Protein AF-A0A239IMQ9-F1 (afdb_monomer)

Foldseek 3Di:
DLVVLLPDDPVVLCCVLVVLLVVLVVQLVVVVVVCVVPVDFDDDPNHTPSVVSVVVSVVSNVVSVVVSVVSCVSNCVVVVVVDPPDPPPPDD

Structure (mmCIF, N/CA/C/O backbone):
data_AF-A0A239IMQ9-F1
#
_entry.id   AF-A0A239IMQ9-F1
#
loop_
_atom_site.group_PDB
_atom_site.id
_atom_site.type_symbol
_atom_site.label_atom_id
_atom_site.label_alt_id
_atom_site.label_comp_id
_atom_site.label_asym_id
_atom_site.label_entity_id
_atom_site.label_seq_id
_atom_site.pdbx_PDB_ins_code
_atom_site.Cartn_x
_atom_site.Cartn_y
_atom_site.Cartn_z
_atom_site.occupancy
_atom_site.B_iso_or_equiv
_atom_site.auth_seq_id
_atom_site.auth_comp_id
_atom_site.auth_asym_id
_atom_site.auth_atom_id
_atom_site.pdbx_PDB_model_num
ATOM 1 N N . MET A 1 1 ? -8.762 -11.414 19.002 1.00 75.75 1 MET A N 1
ATOM 2 C CA . MET A 1 1 ? -8.252 -10.674 17.818 1.00 75.75 1 MET A CA 1
ATOM 3 C C . MET A 1 1 ? -9.146 -9.503 17.427 1.00 75.75 1 MET A C 1
ATOM 5 O O . MET A 1 1 ? -8.635 -8.397 17.365 1.00 75.75 1 MET A O 1
ATOM 9 N N . LYS A 1 2 ? -10.460 -9.686 17.226 1.00 83.31 2 LYS A N 1
ATOM 10 C CA . LYS A 1 2 ? -11.366 -8.564 16.901 1.00 83.31 2 LYS A CA 1
ATOM 11 C C . LYS A 1 2 ? -11.378 -7.452 17.964 1.00 83.31 2 LYS A C 1
ATOM 13 O O . LYS A 1 2 ? -11.343 -6.285 17.608 1.00 83.31 2 LYS A O 1
ATOM 18 N N . GLU A 1 3 ? -11.338 -7.801 19.251 1.00 84.44 3 GLU A N 1
ATOM 19 C CA . GLU A 1 3 ? -11.255 -6.821 20.353 1.00 84.44 3 GLU A CA 1
ATOM 20 C C . GLU A 1 3 ? -9.977 -5.975 20.318 1.00 84.44 3 GLU A C 1
ATOM 22 O O . GLU A 1 3 ? -10.028 -4.776 20.565 1.00 84.44 3 GLU A O 1
ATOM 27 N N . TYR A 1 4 ? -8.847 -6.576 19.932 1.00 87.75 4 TYR A N 1
ATOM 28 C CA . TYR A 1 4 ? -7.596 -5.845 19.736 1.00 87.75 4 TYR A CA 1
ATOM 29 C C . TYR A 1 4 ? -7.733 -4.812 18.611 1.00 87.75 4 TYR A C 1
ATOM 31 O O . TYR A 1 4 ? -7.381 -3.656 18.802 1.00 87.75 4 TYR A O 1
ATOM 39 N N . ILE A 1 5 ? -8.313 -5.209 17.472 1.00 86.31 5 ILE A N 1
ATOM 40 C CA . ILE A 1 5 ? -8.547 -4.315 16.325 1.00 86.31 5 ILE A CA 1
ATOM 41 C C . ILE A 1 5 ? -9.502 -3.173 16.702 1.00 86.31 5 ILE A C 1
ATOM 43 O O . ILE A 1 5 ? -9.272 -2.029 16.324 1.00 86.31 5 ILE A O 1
ATOM 47 N N . ARG A 1 6 ? -10.545 -3.461 17.491 1.00 88.56 6 ARG A N 1
ATOM 48 C CA . ARG A 1 6 ? -11.478 -2.443 17.998 1.00 88.56 6 ARG A CA 1
ATOM 49 C C . ARG A 1 6 ? -10.813 -1.431 18.926 1.00 88.56 6 ARG A C 1
ATOM 51 O O . ARG A 1 6 ? -11.180 -0.263 18.886 1.00 88.56 6 ARG A O 1
ATOM 58 N N . GLY A 1 7 ? -9.837 -1.870 19.719 1.00 88.81 7 GLY A N 1
ATOM 59 C CA . GLY A 1 7 ? -9.073 -1.012 20.624 1.00 88.81 7 GLY A CA 1
ATOM 60 C C . GLY A 1 7 ? -7.982 -0.170 19.954 1.00 88.81 7 GLY A C 1
ATOM 61 O O . GLY A 1 7 ? -7.360 0.643 20.636 1.00 88.81 7 GLY A O 1
ATOM 62 N N . LEU A 1 8 ? -7.718 -0.347 18.653 1.00 90.19 8 LEU A N 1
ATOM 63 C CA . LEU A 1 8 ? -6.730 0.462 17.939 1.00 90.19 8 LEU A CA 1
ATOM 64 C C . LEU A 1 8 ? -7.247 1.879 17.679 1.00 90.19 8 LEU A C 1
ATOM 66 O O . LEU A 1 8 ? -8.396 2.092 17.287 1.00 90.19 8 LEU A O 1
ATOM 70 N N . GLU A 1 9 ? -6.352 2.853 17.834 1.00 92.25 9 GLU A N 1
ATOM 71 C CA . GLU A 1 9 ? -6.627 4.237 17.469 1.00 92.25 9 GLU A CA 1
ATOM 72 C C . GLU A 1 9 ? -6.820 4.359 15.949 1.00 92.25 9 GLU A C 1
ATOM 74 O O . GLU A 1 9 ? -6.016 3.845 15.163 1.00 92.25 9 GLU A O 1
ATOM 79 N N . ARG A 1 10 ? -7.850 5.106 15.527 1.00 89.75 10 ARG A N 1
ATOM 80 C CA . ARG A 1 10 ? -8.138 5.359 14.106 1.00 89.75 10 ARG A CA 1
ATOM 81 C C . ARG A 1 10 ? -6.923 5.940 13.379 1.00 89.75 10 ARG A C 1
ATOM 83 O O 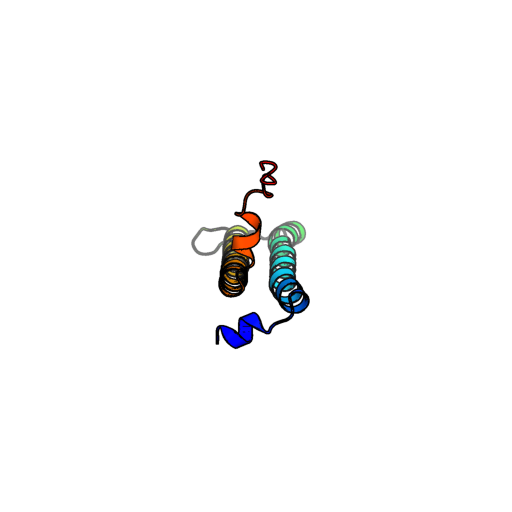. ARG A 1 10 ? -6.593 5.492 12.287 1.00 89.75 10 ARG A O 1
ATOM 90 N N . ARG A 1 11 ? -6.190 6.860 14.019 1.00 92.94 11 ARG A N 1
ATOM 91 C CA . ARG A 1 11 ? -4.967 7.458 13.462 1.00 92.94 11 ARG A CA 1
ATOM 92 C C . ARG A 1 11 ? -3.909 6.414 13.113 1.00 92.94 11 ARG A C 1
ATOM 94 O O . ARG A 1 11 ? -3.264 6.541 12.073 1.00 92.94 11 ARG A O 1
ATOM 101 N N . THR A 1 12 ? -3.736 5.389 13.944 1.00 94.44 12 THR A N 1
ATOM 102 C CA . THR A 1 12 ? -2.778 4.305 13.692 1.00 94.44 12 THR A CA 1
ATOM 103 C C . THR A 1 12 ? -3.187 3.499 12.465 1.00 94.44 12 THR A C 1
ATOM 105 O O . THR A 1 12 ? -2.350 3.254 11.600 1.00 94.44 12 THR A O 1
ATOM 108 N N . ILE A 1 13 ? -4.473 3.156 12.342 1.00 94.06 13 ILE A N 1
ATOM 109 C CA . ILE A 1 13 ? -5.015 2.422 11.187 1.00 94.06 13 ILE A CA 1
ATOM 110 C C . ILE A 1 13 ? -4.823 3.246 9.909 1.00 94.06 13 ILE A C 1
ATOM 112 O O . ILE A 1 13 ? -4.210 2.769 8.954 1.00 94.06 13 ILE A O 1
ATOM 116 N N . THR A 1 14 ? -5.251 4.511 9.913 1.00 94.31 14 THR A N 1
ATOM 117 C CA . THR A 1 14 ? -5.111 5.408 8.759 1.00 94.31 14 THR A CA 1
ATOM 118 C C . THR A 1 14 ? -3.648 5.608 8.368 1.00 94.31 14 THR A C 1
ATOM 120 O O . THR A 1 14 ? -3.320 5.577 7.186 1.00 94.31 14 THR A O 1
ATOM 123 N N . THR A 1 15 ? -2.747 5.772 9.340 1.00 96.88 15 THR A N 1
ATOM 124 C CA . THR A 1 15 ? -1.312 5.947 9.065 1.00 96.88 15 THR A CA 1
ATOM 125 C C . THR A 1 15 ? -0.697 4.673 8.492 1.00 96.88 15 THR A C 1
ATOM 127 O O . THR A 1 15 ? 0.098 4.746 7.561 1.00 96.88 15 THR A O 1
ATOM 130 N N . PHE A 1 16 ? -1.073 3.505 9.012 1.00 96.75 16 PHE A N 1
ATOM 131 C CA . PHE A 1 16 ? -0.555 2.225 8.544 1.00 96.75 16 PHE A CA 1
ATOM 132 C C . PHE A 1 16 ? -1.016 1.911 7.115 1.00 96.75 16 PHE A C 1
ATOM 134 O O . PHE A 1 16 ? -0.185 1.770 6.218 1.00 96.75 16 PHE A O 1
ATOM 141 N N . PHE A 1 17 ? -2.330 1.863 6.877 1.00 97.38 17 PHE A N 1
ATOM 142 C CA . PHE A 1 17 ? -2.877 1.553 5.552 1.00 97.38 17 PHE A CA 1
ATOM 143 C C . PHE A 1 17 ? -2.590 2.667 4.542 1.00 97.38 17 PHE A C 1
ATOM 145 O O . PHE A 1 17 ? -2.183 2.385 3.415 1.00 97.38 17 PHE A O 1
ATOM 152 N N . GLY A 1 18 ? -2.712 3.931 4.954 1.00 96.81 18 GLY A N 1
ATOM 153 C CA . GLY A 1 18 ? -2.354 5.081 4.124 1.00 96.81 18 GLY A CA 1
ATOM 154 C C . GLY A 1 18 ? -0.863 5.122 3.785 1.00 96.81 18 GLY A C 1
ATOM 155 O O . GLY A 1 18 ? -0.500 5.466 2.663 1.00 96.81 18 GLY A O 1
ATOM 156 N N . GLY A 1 19 ? 0.007 4.708 4.709 1.00 97.94 19 GLY A N 1
ATOM 157 C CA . GLY A 1 19 ? 1.445 4.592 4.474 1.00 97.94 19 GLY A CA 1
ATOM 158 C C . GLY A 1 19 ? 1.782 3.529 3.430 1.00 97.94 19 GLY A C 1
ATOM 159 O O . GLY A 1 19 ? 2.539 3.807 2.501 1.00 97.94 19 GLY A O 1
ATOM 160 N N . ILE A 1 20 ? 1.180 2.339 3.530 1.00 97.56 20 ILE A N 1
ATOM 161 C CA . ILE A 1 20 ? 1.350 1.276 2.525 1.00 97.56 20 ILE A CA 1
ATOM 162 C C . ILE A 1 20 ? 0.827 1.741 1.162 1.00 97.56 20 ILE A C 1
ATOM 164 O O . ILE A 1 20 ? 1.504 1.560 0.151 1.00 97.56 20 ILE A O 1
ATOM 168 N N . TYR A 1 21 ? -0.338 2.392 1.138 1.00 96.38 21 TYR A N 1
ATOM 169 C CA . TYR A 1 21 ? -0.929 2.949 -0.076 1.00 96.38 21 TYR A CA 1
ATOM 170 C C . TYR A 1 21 ? 0.003 3.969 -0.747 1.00 96.38 21 TYR A C 1
ATOM 172 O O . TYR A 1 21 ? 0.323 3.845 -1.930 1.00 96.38 21 TYR A O 1
ATOM 180 N N . ALA A 1 22 ? 0.498 4.949 0.013 1.00 97.25 22 ALA A N 1
ATOM 181 C CA . ALA A 1 22 ? 1.414 5.968 -0.490 1.00 97.25 22 ALA A CA 1
ATOM 182 C C . ALA A 1 22 ? 2.730 5.360 -0.997 1.00 97.25 22 ALA A C 1
ATOM 184 O O . ALA A 1 22 ? 3.240 5.771 -2.040 1.00 97.25 22 ALA A O 1
ATOM 185 N N . LEU A 1 23 ? 3.261 4.355 -0.295 1.00 97.06 23 LEU A N 1
ATOM 186 C CA . LEU A 1 23 ? 4.484 3.669 -0.699 1.00 97.06 23 LEU A CA 1
ATOM 187 C C . LEU A 1 23 ? 4.293 2.872 -1.997 1.00 97.06 23 LEU A C 1
ATOM 189 O O . LEU A 1 23 ? 5.149 2.938 -2.876 1.00 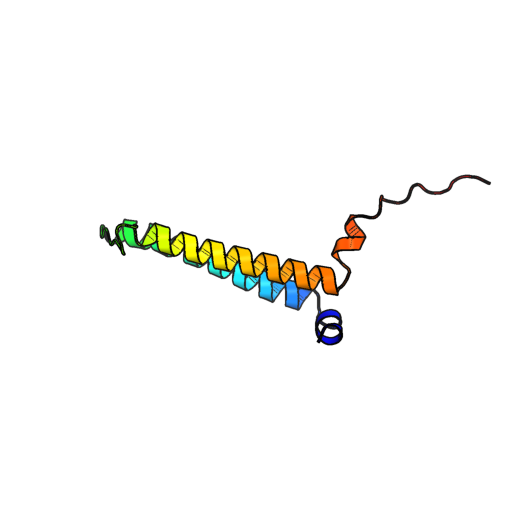97.06 23 LEU A O 1
ATOM 193 N N . ALA A 1 24 ? 3.167 2.172 -2.152 1.00 95.25 24 ALA A N 1
ATOM 194 C CA . ALA A 1 24 ? 2.837 1.459 -3.385 1.00 95.25 24 ALA A CA 1
ATOM 195 C C . ALA A 1 24 ? 2.695 2.426 -4.575 1.00 95.25 24 ALA A C 1
ATOM 197 O O . ALA A 1 24 ? 3.221 2.173 -5.658 1.00 95.25 24 ALA A O 1
ATOM 198 N N . LEU A 1 25 ? 2.064 3.588 -4.373 1.00 93.81 25 LEU A N 1
ATOM 199 C CA . LEU A 1 25 ? 2.004 4.625 -5.407 1.00 93.81 25 LEU A CA 1
ATOM 200 C C . LEU A 1 25 ? 3.384 5.185 -5.760 1.00 93.81 25 LEU A C 1
ATOM 202 O O . LEU A 1 25 ? 3.682 5.368 -6.939 1.00 93.81 25 LEU A O 1
ATOM 206 N N . LEU A 1 26 ? 4.240 5.427 -4.764 1.00 95.62 26 LEU A N 1
ATOM 207 C CA . LEU A 1 26 ? 5.610 5.878 -4.998 1.00 95.62 26 LEU A CA 1
ATOM 208 C C . LEU A 1 26 ? 6.385 4.851 -5.833 1.00 95.62 26 LEU A C 1
ATOM 210 O O . LEU A 1 26 ? 7.061 5.209 -6.796 1.00 95.62 26 LEU A O 1
ATOM 214 N N . PHE A 1 27 ? 6.251 3.570 -5.498 1.00 93.81 27 PHE A N 1
ATOM 215 C CA . PHE A 1 27 ? 6.901 2.482 -6.219 1.00 93.81 27 PHE A CA 1
ATOM 216 C C . PHE A 1 27 ? 6.374 2.350 -7.644 1.00 93.81 27 PHE A C 1
ATOM 218 O O . PHE A 1 27 ? 7.162 2.127 -8.562 1.00 93.81 27 PHE A O 1
ATOM 225 N N . ALA A 1 28 ? 5.082 2.583 -7.875 1.00 91.81 28 ALA A N 1
ATOM 226 C CA . ALA A 1 28 ? 4.499 2.574 -9.213 1.00 91.81 28 ALA A CA 1
ATOM 227 C C . ALA A 1 28 ? 5.134 3.601 -10.179 1.00 91.81 28 ALA A C 1
ATOM 229 O O . ALA A 1 28 ? 5.013 3.434 -11.396 1.00 91.81 28 ALA A O 1
ATOM 230 N N . LEU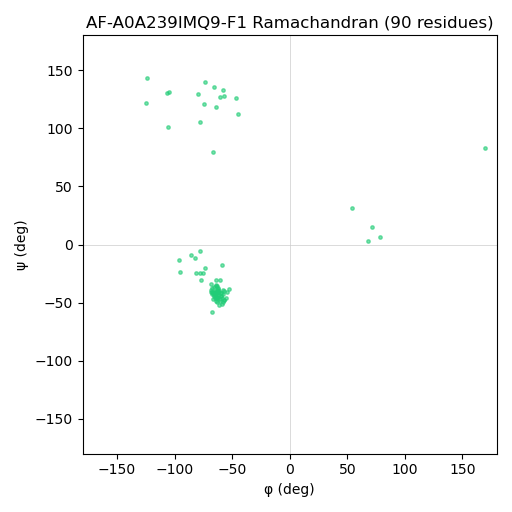 A 1 29 ? 5.848 4.617 -9.676 1.00 91.12 29 LEU A N 1
ATOM 231 C CA . LEU A 1 29 ? 6.600 5.575 -10.498 1.00 91.12 29 LEU A CA 1
ATOM 232 C C . LEU A 1 29 ? 7.936 5.019 -11.008 1.00 91.12 29 LEU A C 1
ATOM 234 O O . LEU A 1 29 ? 8.439 5.479 -12.034 1.00 91.12 29 LEU A O 1
ATOM 238 N N . PHE A 1 30 ? 8.526 4.036 -10.327 1.00 89.75 30 PHE A N 1
ATOM 239 C CA . PHE A 1 30 ? 9.867 3.556 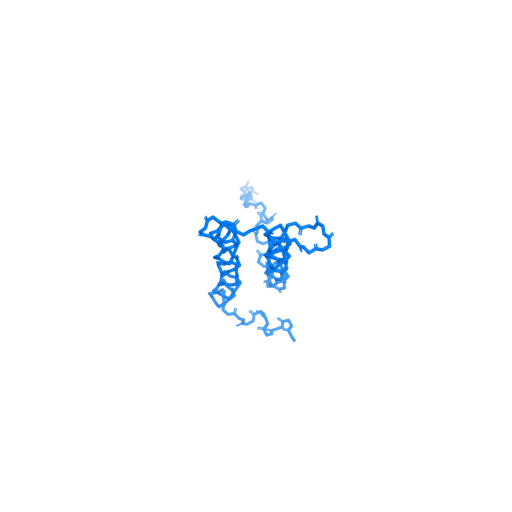-10.659 1.00 89.75 30 PHE A CA 1
ATOM 240 C C . PHE A 1 30 ? 9.974 2.883 -12.026 1.00 89.75 30 PHE A C 1
ATOM 242 O O . PHE A 1 30 ? 10.925 3.210 -12.730 1.00 89.75 30 PHE A O 1
ATOM 249 N N . PRO A 1 31 ? 9.056 2.008 -12.478 1.00 85.00 31 PRO A N 1
ATOM 250 C CA . PRO A 1 31 ? 9.208 1.385 -13.791 1.00 85.00 31 PRO A CA 1
ATOM 251 C C . PRO A 1 31 ? 9.160 2.385 -14.954 1.00 85.00 31 PRO A C 1
ATOM 253 O O . PRO A 1 31 ? 10.049 2.314 -15.805 1.00 85.00 31 PRO A O 1
ATOM 256 N N . PRO A 1 32 ? 8.210 3.345 -15.004 1.00 79.62 32 PRO A N 1
ATOM 257 C CA . PRO A 1 32 ? 8.237 4.408 -16.008 1.00 79.62 32 PRO A CA 1
ATOM 258 C C . PRO A 1 32 ? 9.531 5.223 -15.979 1.00 79.62 32 PRO A C 1
ATOM 260 O O . PRO A 1 32 ? 10.148 5.418 -17.024 1.00 79.62 32 PRO A O 1
ATOM 263 N N . LEU A 1 33 ? 9.972 5.654 -14.792 1.00 82.81 33 LEU A N 1
ATOM 264 C CA . LEU A 1 33 ? 11.180 6.470 -14.640 1.00 82.81 33 LEU A CA 1
ATOM 265 C C . LEU A 1 33 ? 12.450 5.698 -15.022 1.00 82.81 33 LEU A C 1
ATOM 267 O O . LEU A 1 33 ? 13.322 6.236 -15.703 1.00 82.81 33 LEU A O 1
ATOM 271 N N . TYR A 1 34 ? 12.536 4.425 -14.638 1.00 76.06 34 TYR A N 1
ATOM 272 C CA . TYR A 1 34 ? 13.652 3.545 -14.966 1.00 76.06 34 TYR A CA 1
ATOM 273 C C . TYR A 1 34 ? 13.753 3.303 -16.473 1.00 76.06 34 TYR A C 1
ATOM 275 O O . TYR A 1 34 ? 14.830 3.453 -17.049 1.00 76.06 34 TYR A O 1
ATOM 283 N N . MET A 1 35 ? 12.645 2.961 -17.136 1.00 76.06 35 MET A N 1
ATOM 284 C CA . MET A 1 35 ? 12.650 2.729 -18.585 1.00 76.06 35 MET A CA 1
ATOM 285 C C . MET A 1 35 ? 12.918 4.016 -19.367 1.00 76.06 35 MET A C 1
ATOM 287 O O . MET A 1 35 ? 13.637 3.982 -20.364 1.00 76.06 35 MET A O 1
ATOM 291 N N . TRP A 1 36 ? 12.387 5.152 -18.904 1.00 75.69 36 TRP A N 1
ATOM 292 C CA . TRP A 1 36 ? 12.621 6.449 -19.534 1.00 75.69 36 TRP A CA 1
ATOM 293 C C . TRP A 1 36 ? 14.092 6.874 -19.462 1.00 75.69 36 TRP A C 1
ATOM 295 O O . TRP A 1 36 ? 14.647 7.303 -20.471 1.00 75.69 36 TRP A O 1
ATOM 305 N N . GLY A 1 37 ? 14.740 6.713 -18.304 1.00 76.81 37 GLY A N 1
ATOM 306 C CA . GLY A 1 37 ? 16.141 7.102 -18.119 1.00 76.81 37 GLY A CA 1
ATOM 307 C C . GLY A 1 37 ? 17.159 6.127 -18.719 1.00 76.81 37 GLY A C 1
ATOM 308 O O . GLY A 1 37 ? 18.237 6.550 -19.127 1.00 76.81 37 GLY A O 1
ATOM 309 N N . SER A 1 38 ? 16.843 4.829 -18.774 1.00 77.50 38 SER A N 1
ATOM 310 C CA . SER A 1 38 ? 17.793 3.793 -19.213 1.00 77.50 38 SER A CA 1
ATOM 311 C C . SER A 1 38 ? 17.683 3.409 -20.691 1.00 77.50 38 SER A C 1
ATOM 313 O O . SER A 1 38 ? 18.641 2.879 -21.247 1.00 77.50 38 SER A O 1
ATOM 315 N N . GLY A 1 39 ? 16.524 3.613 -21.330 1.00 73.31 39 GLY A N 1
ATOM 316 C CA . GLY A 1 39 ? 16.251 3.119 -22.687 1.00 73.31 39 GLY A CA 1
ATOM 317 C C . GLY A 1 39 ? 16.141 1.588 -22.799 1.00 73.31 39 GLY A C 1
ATOM 318 O O . GLY A 1 39 ? 15.957 1.066 -23.900 1.00 73.31 39 GLY A O 1
ATOM 319 N N . ILE A 1 40 ? 16.233 0.858 -21.682 1.00 75.88 40 ILE A N 1
ATOM 320 C CA . ILE A 1 40 ? 16.204 -0.606 -21.645 1.00 75.88 40 ILE A CA 1
ATOM 321 C C . ILE A 1 40 ? 14.759 -1.098 -21.756 1.00 75.88 40 ILE A C 1
ATOM 323 O O . ILE A 1 40 ? 13.881 -0.688 -20.997 1.00 75.88 40 ILE A O 1
ATOM 327 N N . ARG A 1 41 ? 14.524 -2.037 -22.679 1.00 74.50 41 ARG A N 1
ATOM 328 C CA . ARG A 1 41 ? 13.268 -2.787 -22.795 1.00 74.50 41 ARG A CA 1
ATOM 329 C C . ARG A 1 41 ? 13.504 -4.201 -22.281 1.00 74.50 41 ARG A C 1
ATOM 331 O O . ARG A 1 41 ? 14.120 -5.012 -22.965 1.00 74.50 41 ARG A O 1
ATOM 338 N N . PHE A 1 42 ? 13.074 -4.455 -21.049 1.00 82.25 42 PHE A N 1
ATOM 339 C CA . PHE A 1 42 ? 13.192 -5.757 -20.396 1.00 82.25 42 PHE A CA 1
ATOM 340 C C . PHE A 1 42 ? 11.821 -6.434 -20.330 1.00 82.25 42 PHE A C 1
ATOM 342 O O . PHE A 1 42 ? 10.838 -5.822 -19.899 1.00 82.25 42 PHE A O 1
ATOM 349 N N . GLU A 1 43 ? 11.761 -7.693 -20.751 1.00 88.75 43 GLU A N 1
ATOM 350 C CA . GLU A 1 43 ? 10.543 -8.499 -20.797 1.00 88.75 43 GLU A CA 1
ATOM 351 C C . GLU A 1 43 ? 10.737 -9.790 -20.000 1.00 88.75 43 GLU A C 1
ATOM 353 O O . GLU A 1 43 ? 11.811 -10.392 -20.011 1.00 88.75 43 GLU A O 1
ATOM 358 N N . ILE A 1 44 ? 9.680 -10.228 -19.321 1.00 84.50 44 ILE A N 1
ATOM 359 C CA . ILE A 1 44 ? 9.626 -11.496 -18.593 1.00 84.50 44 ILE A CA 1
ATOM 360 C C . ILE A 1 44 ? 8.424 -12.263 -19.135 1.00 84.50 44 ILE A C 1
ATOM 362 O O . ILE A 1 44 ? 7.303 -11.761 -19.100 1.00 84.50 44 ILE A O 1
ATOM 366 N N . LEU A 1 45 ? 8.651 -13.474 -19.657 1.00 90.06 45 LEU A N 1
ATOM 367 C CA . LEU A 1 45 ? 7.599 -14.310 -20.263 1.00 90.06 45 LEU A CA 1
ATOM 368 C C . LEU A 1 45 ? 6.797 -13.585 -21.372 1.00 90.06 45 LEU A C 1
ATOM 370 O O . LEU A 1 45 ? 5.612 -13.846 -21.555 1.00 90.06 45 LEU A O 1
ATOM 374 N N . GLY A 1 46 ? 7.434 -12.658 -22.098 1.00 89.19 46 GLY A N 1
ATOM 375 C CA . GLY A 1 46 ? 6.792 -11.849 -23.145 1.00 89.19 46 GLY A CA 1
ATOM 376 C C . GLY A 1 46 ? 5.950 -10.675 -22.631 1.00 89.19 46 GLY A C 1
ATOM 377 O O . GLY A 1 46 ? 5.280 -10.013 -23.419 1.00 89.19 46 GLY A O 1
ATOM 378 N N . ILE A 1 47 ? 5.969 -10.398 -21.323 1.00 88.19 47 ILE A N 1
ATOM 379 C CA . ILE A 1 47 ? 5.303 -9.240 -20.723 1.00 88.19 47 ILE A CA 1
ATOM 380 C C . ILE A 1 47 ? 6.366 -8.190 -20.371 1.00 88.19 47 ILE A C 1
ATOM 382 O O . ILE A 1 47 ? 7.356 -8.528 -19.711 1.00 88.19 47 ILE A O 1
ATOM 386 N N . PRO A 1 48 ? 6.182 -6.909 -20.744 1.00 88.88 48 PRO A N 1
ATOM 387 C CA . PRO A 1 48 ? 7.097 -5.853 -20.335 1.00 88.88 48 PRO A CA 1
ATOM 388 C C . PRO A 1 48 ? 7.184 -5.772 -18.813 1.00 88.88 48 PRO A C 1
ATOM 390 O O . PRO A 1 48 ? 6.164 -5.725 -18.119 1.00 88.88 48 PRO A O 1
ATOM 393 N N . PHE A 1 49 ? 8.405 -5.698 -18.290 1.00 86.31 49 PHE A N 1
ATOM 394 C CA . PHE A 1 49 ? 8.661 -5.687 -16.851 1.00 86.31 49 PHE A CA 1
ATOM 395 C C . PHE A 1 49 ? 7.858 -4.614 -16.105 1.00 86.31 49 PHE A C 1
ATOM 397 O O . PHE A 1 49 ? 7.323 -4.870 -15.029 1.00 86.31 49 PHE A O 1
ATOM 404 N N . ALA A 1 50 ? 7.701 -3.431 -16.701 1.00 88.19 50 ALA A N 1
ATOM 405 C CA . ALA A 1 50 ? 6.912 -2.358 -16.108 1.00 88.19 50 ALA A CA 1
ATOM 406 C C . ALA A 1 50 ? 5.429 -2.703 -15.935 1.00 88.19 50 ALA A C 1
ATOM 408 O O . ALA A 1 50 ? 4.838 -2.328 -14.926 1.00 88.19 50 ALA A O 1
ATOM 409 N N . ILE A 1 51 ? 4.845 -3.454 -16.872 1.00 90.06 51 ILE A N 1
ATOM 410 C CA . ILE A 1 51 ? 3.458 -3.911 -16.759 1.00 90.06 51 ILE A CA 1
ATOM 411 C C . ILE A 1 51 ? 3.336 -4.901 -15.604 1.00 90.06 51 ILE A C 1
ATOM 413 O O . ILE A 1 51 ? 2.464 -4.736 -14.756 1.00 90.06 51 ILE A O 1
ATOM 417 N N . MET A 1 52 ? 4.242 -5.879 -15.508 1.00 90.50 52 MET A N 1
ATOM 418 C CA . MET A 1 52 ? 4.258 -6.805 -14.369 1.00 90.50 52 MET A CA 1
ATOM 419 C C . MET A 1 52 ? 4.402 -6.072 -13.035 1.00 90.50 52 MET A C 1
ATOM 421 O O . MET A 1 52 ? 3.696 -6.376 -12.076 1.00 90.50 52 MET A O 1
ATOM 425 N N . TYR A 1 53 ? 5.285 -5.078 -12.979 1.00 90.19 53 TYR A N 1
ATOM 426 C CA . TYR A 1 53 ? 5.500 -4.285 -11.778 1.00 90.19 53 TYR A CA 1
ATOM 427 C C . TYR A 1 53 ? 4.245 -3.496 -11.374 1.00 90.19 53 TYR A C 1
ATOM 429 O O . TYR A 1 53 ? 3.895 -3.446 -10.192 1.00 90.19 53 TYR A O 1
ATOM 437 N N . TRP A 1 54 ? 3.532 -2.906 -12.336 1.00 92.88 54 TRP A N 1
ATOM 438 C CA . TRP A 1 54 ? 2.253 -2.247 -12.073 1.00 92.88 54 TRP A CA 1
ATOM 439 C C . TRP A 1 54 ? 1.171 -3.215 -11.617 1.00 92.88 54 TRP A C 1
ATOM 441 O O . TRP A 1 54 ? 0.442 -2.882 -10.688 1.00 92.88 54 TRP A O 1
ATOM 451 N N . LEU A 1 55 ? 1.092 -4.414 -12.196 1.00 93.88 55 LEU A N 1
ATOM 452 C CA . LEU A 1 55 ? 0.153 -5.438 -11.735 1.00 93.88 55 LEU A CA 1
ATOM 453 C C . LEU A 1 55 ? 0.419 -5.812 -10.273 1.00 93.88 55 LEU A C 1
ATOM 455 O O . LEU A 1 55 ? -0.513 -5.860 -9.477 1.00 93.88 55 LEU A O 1
ATOM 459 N N . ILE A 1 56 ? 1.686 -5.993 -9.892 1.00 93.75 56 ILE A N 1
ATOM 460 C CA . ILE A 1 56 ? 2.064 -6.274 -8.501 1.00 93.75 56 ILE A CA 1
ATOM 461 C C . ILE A 1 56 ? 1.670 -5.110 -7.581 1.00 93.75 56 ILE A C 1
ATOM 463 O O . ILE A 1 56 ? 1.075 -5.348 -6.533 1.00 93.75 56 ILE A O 1
ATOM 467 N N . ASN A 1 57 ? 1.932 -3.857 -7.967 1.00 95.31 57 ASN A N 1
ATOM 468 C CA . ASN A 1 57 ? 1.505 -2.701 -7.166 1.00 95.31 57 ASN A CA 1
ATOM 469 C C . ASN A 1 57 ? -0.018 -2.600 -7.060 1.00 95.31 57 ASN A C 1
ATOM 471 O O . ASN A 1 57 ? -0.531 -2.312 -5.983 1.00 95.31 57 ASN A O 1
ATOM 475 N N . GLY A 1 58 ? -0.741 -2.887 -8.142 1.00 96.06 58 GLY A N 1
ATOM 476 C CA . GLY A 1 58 ? -2.199 -2.957 -8.140 1.00 96.06 58 GLY A CA 1
ATOM 477 C C . GLY A 1 58 ? -2.722 -4.008 -7.161 1.00 96.06 58 GLY A C 1
ATOM 478 O O . GLY A 1 58 ? -3.654 -3.726 -6.414 1.00 96.06 58 GLY A O 1
ATOM 479 N N . LEU A 1 59 ? -2.085 -5.181 -7.093 1.00 97.88 59 LEU A N 1
ATOM 480 C CA . LEU A 1 59 ? -2.415 -6.206 -6.099 1.00 97.88 59 LEU A CA 1
ATOM 481 C C . LEU A 1 59 ? -2.127 -5.731 -4.672 1.00 97.88 59 LEU A C 1
ATOM 483 O O . LEU A 1 59 ? -2.973 -5.902 -3.800 1.00 97.88 59 LEU A O 1
ATOM 487 N N . VAL A 1 60 ? -0.974 -5.101 -4.429 1.00 97.25 60 VAL A N 1
ATOM 488 C CA . VAL A 1 60 ? -0.635 -4.539 -3.109 1.00 97.25 60 VAL A CA 1
ATOM 489 C C . VAL A 1 60 ? -1.667 -3.496 -2.685 1.00 97.25 60 VAL A C 1
ATOM 491 O O . VAL A 1 60 ? -2.168 -3.562 -1.564 1.00 97.25 60 VAL A O 1
ATOM 494 N N . LEU A 1 61 ? -2.041 -2.575 -3.577 1.00 97.00 61 LEU A N 1
ATOM 495 C CA . LEU A 1 61 ? -3.087 -1.584 -3.323 1.00 97.00 61 LEU A CA 1
ATOM 496 C C . LEU A 1 61 ? -4.435 -2.249 -3.046 1.00 97.00 61 LEU A C 1
ATOM 498 O O . LEU A 1 61 ? -5.073 -1.934 -2.044 1.00 97.00 61 LEU A O 1
ATOM 502 N N . GLY A 1 62 ? -4.839 -3.202 -3.888 1.00 97.38 62 GLY A N 1
ATOM 503 C CA . GLY A 1 62 ? -6.086 -3.944 -3.727 1.00 97.38 62 GLY A CA 1
ATOM 504 C C . GLY A 1 62 ? -6.166 -4.649 -2.375 1.00 97.38 62 GLY A C 1
ATOM 505 O O . GLY A 1 62 ? -7.145 -4.481 -1.655 1.00 97.38 62 GLY A O 1
ATOM 506 N N . PHE A 1 63 ? -5.111 -5.364 -1.976 1.00 98.19 63 PHE A N 1
ATOM 507 C CA . PHE A 1 63 ? -5.054 -6.026 -0.672 1.00 98.19 63 PHE A CA 1
ATOM 508 C C . PHE A 1 63 ? -4.978 -5.043 0.498 1.00 98.19 63 PHE A C 1
ATOM 510 O O . PHE A 1 63 ? -5.559 -5.310 1.547 1.00 98.19 63 PHE A O 1
ATOM 517 N N . THR A 1 64 ? -4.309 -3.901 0.330 1.00 97.62 64 THR A N 1
ATOM 518 C CA . THR A 1 64 ? -4.246 -2.849 1.357 1.00 97.62 64 THR A CA 1
ATOM 519 C C . THR A 1 64 ? -5.636 -2.287 1.632 1.00 97.62 64 THR A C 1
ATOM 521 O O . THR A 1 64 ? -6.058 -2.235 2.784 1.00 97.62 64 THR A O 1
ATOM 524 N N . LEU A 1 65 ? -6.375 -1.925 0.581 1.00 97.12 65 LEU A N 1
ATOM 525 C CA . LEU A 1 65 ? -7.732 -1.394 0.706 1.00 97.12 65 LEU A CA 1
ATOM 526 C C . LEU A 1 65 ? -8.719 -2.456 1.193 1.00 97.12 65 LEU A C 1
ATOM 528 O O . LEU A 1 65 ? -9.561 -2.168 2.035 1.00 97.12 65 LEU A O 1
ATOM 532 N N . TRP A 1 66 ? -8.587 -3.697 0.725 1.00 97.50 66 TRP A N 1
ATOM 533 C CA . TRP A 1 66 ? -9.406 -4.803 1.216 1.00 97.50 66 TRP A CA 1
ATOM 534 C C . TRP A 1 66 ? -9.168 -5.082 2.706 1.00 97.50 66 TRP A C 1
ATOM 536 O O . TRP A 1 66 ? -10.115 -5.290 3.460 1.00 97.50 66 TRP A O 1
ATOM 546 N N . GLY A 1 67 ? -7.913 -5.031 3.156 1.00 96.38 67 GLY A N 1
ATOM 547 C CA . GLY A 1 67 ? -7.572 -5.143 4.572 1.00 96.38 67 GLY A CA 1
ATOM 548 C C . GLY A 1 67 ? -8.134 -3.988 5.402 1.00 96.38 67 GLY A C 1
ATOM 549 O O . GLY A 1 67 ? -8.671 -4.232 6.482 1.00 96.38 67 GLY A O 1
ATOM 550 N N . LEU A 1 68 ? -8.057 -2.755 4.890 1.00 95.94 68 LEU A N 1
ATOM 551 C CA . LEU A 1 68 ? -8.644 -1.580 5.537 1.00 95.94 68 LEU A CA 1
ATOM 552 C C . LEU A 1 68 ? -10.161 -1.743 5.693 1.00 95.94 68 LEU A C 1
ATOM 554 O O . LEU A 1 68 ? -10.671 -1.587 6.797 1.00 95.94 68 LEU A O 1
ATOM 558 N N . TYR A 1 69 ? -10.842 -2.172 4.629 1.00 94.31 69 TYR A N 1
ATOM 559 C CA . TYR A 1 69 ? -12.277 -2.444 4.638 1.00 94.31 69 TYR A CA 1
ATOM 560 C C . TYR A 1 69 ? -12.669 -3.456 5.726 1.00 94.31 69 TYR A C 1
ATOM 562 O O . TYR A 1 69 ? -13.592 -3.217 6.496 1.00 94.31 69 TYR A O 1
ATOM 570 N N . ILE A 1 70 ? -11.929 -4.565 5.858 1.00 95.00 70 ILE A N 1
ATOM 571 C CA . ILE A 1 70 ? -12.172 -5.560 6.920 1.00 95.00 70 ILE A CA 1
ATOM 572 C C . ILE A 1 70 ? -11.984 -4.947 8.319 1.00 95.00 70 ILE A C 1
ATOM 574 O O . ILE A 1 70 ? -12.705 -5.289 9.256 1.00 95.00 70 ILE A O 1
ATOM 578 N N . VAL A 1 71 ? -10.993 -4.069 8.496 1.00 94.50 71 VAL A N 1
ATOM 579 C CA . VAL A 1 71 ? -10.744 -3.403 9.783 1.00 94.50 71 VAL A CA 1
ATOM 580 C C . VAL A 1 71 ? -11.879 -2.442 10.137 1.00 94.50 71 VAL A C 1
ATOM 582 O O . VAL A 1 71 ? -12.317 -2.436 11.288 1.00 94.50 71 VAL A O 1
ATOM 585 N N . GLU A 1 72 ? -12.365 -1.667 9.171 1.00 92.31 72 GLU A N 1
ATOM 586 C CA . GLU A 1 72 ? -13.492 -0.743 9.337 1.00 92.31 72 GLU A CA 1
ATOM 587 C C . GLU A 1 72 ? -14.798 -1.497 9.638 1.00 92.31 72 GLU A C 1
ATOM 589 O O . GLU A 1 72 ? -15.508 -1.131 10.577 1.00 92.31 72 GLU A O 1
ATOM 594 N N . ASP A 1 73 ? -15.043 -2.618 8.951 1.00 91.75 73 ASP A N 1
ATOM 595 C CA . ASP A 1 73 ? -16.163 -3.537 9.208 1.00 91.75 73 ASP A CA 1
ATOM 596 C C . ASP A 1 73 ? -16.146 -4.082 10.646 1.00 91.75 73 ASP A C 1
ATOM 598 O O . ASP A 1 73 ? -17.117 -3.978 11.393 1.00 91.75 73 ASP A O 1
ATOM 602 N N . ILE A 1 74 ? -14.997 -4.586 11.115 1.00 92.19 74 ILE A N 1
ATOM 603 C CA . ILE A 1 74 ? -14.863 -5.116 12.485 1.00 92.19 74 ILE A CA 1
ATOM 604 C C . ILE A 1 74 ? -15.152 -4.046 13.552 1.00 92.19 74 ILE A C 1
ATOM 606 O O . ILE A 1 74 ? -15.602 -4.385 14.661 1.00 92.19 74 ILE A O 1
ATOM 610 N N . ARG A 1 75 ? -14.860 -2.778 13.242 1.00 90.00 75 ARG A N 1
ATOM 611 C CA . ARG A 1 75 ? -15.069 -1.623 14.124 1.00 90.00 75 ARG A CA 1
ATOM 612 C C . ARG A 1 75 ? -16.489 -1.053 14.030 1.00 90.00 75 ARG A C 1
ATOM 614 O O . ARG A 1 75 ? -16.837 -0.261 14.897 1.00 90.00 75 ARG A O 1
ATOM 621 N N . GLY A 1 76 ? -17.300 -1.506 13.071 1.00 86.56 76 GLY A N 1
ATOM 622 C CA . GLY A 1 76 ? -18.654 -0.997 12.835 1.00 86.56 76 GLY A CA 1
ATOM 623 C C . GLY A 1 76 ? -18.673 0.405 12.226 1.00 86.56 76 GLY A C 1
ATOM 624 O O . GLY A 1 76 ? -19.707 1.058 12.242 1.00 86.56 76 GLY A O 1
ATOM 625 N N . GLU A 1 77 ? -17.539 0.880 11.699 1.00 84.19 77 GLU A N 1
ATOM 626 C CA . GLU A 1 77 ? -17.432 2.227 11.122 1.00 84.19 77 GLU A CA 1
ATOM 627 C C . GLU A 1 77 ? -18.135 2.320 9.754 1.00 84.19 77 GLU A C 1
ATOM 629 O O . GLU A 1 77 ? -18.494 3.411 9.333 1.00 84.19 77 GLU A O 1
ATOM 634 N N . LEU A 1 78 ? -18.371 1.187 9.080 1.00 81.69 78 LEU A N 1
ATOM 635 C CA . LEU A 1 78 ? -19.087 1.129 7.797 1.00 81.69 78 LEU A CA 1
ATOM 636 C C . LEU A 1 78 ? -20.610 1.309 7.936 1.00 81.69 78 LEU A C 1
ATOM 638 O O . LEU A 1 78 ? -21.266 1.720 6.981 1.00 81.69 78 LEU A O 1
ATOM 642 N N . ASP A 1 79 ? -21.176 0.998 9.106 1.00 73.19 79 ASP A N 1
ATOM 643 C CA . ASP A 1 79 ? -22.625 1.046 9.336 1.00 73.19 79 ASP A CA 1
ATOM 644 C C . ASP A 1 79 ? -23.121 2.471 9.647 1.00 73.19 79 ASP A C 1
ATOM 646 O O . ASP A 1 79 ? -24.284 2.792 9.389 1.00 73.19 79 ASP A O 1
ATOM 650 N N . GLU A 1 80 ? -22.249 3.348 10.163 1.00 62.25 80 GLU A N 1
ATOM 651 C CA . GLU A 1 80 ? -22.575 4.753 10.469 1.00 62.25 80 GLU A CA 1
ATOM 652 C C . GLU A 1 80 ? -22.938 5.558 9.207 1.00 62.25 80 GLU A C 1
ATOM 654 O O . GLU A 1 80 ? -23.799 6.436 9.273 1.00 62.25 80 GLU A O 1
ATOM 659 N N . ASP A 1 81 ? -22.366 5.208 8.051 1.00 59.78 81 ASP A N 1
ATOM 660 C CA . ASP A 1 81 ? -22.616 5.874 6.763 1.00 59.78 81 ASP A CA 1
ATOM 661 C C . ASP A 1 81 ? -23.902 5.387 6.053 1.00 59.78 81 ASP A C 1
ATOM 663 O O . ASP A 1 81 ? -24.357 6.004 5.086 1.00 59.78 81 ASP A O 1
ATOM 667 N N . LEU A 1 82 ? -24.507 4.285 6.516 1.00 58.69 82 LEU A N 1
ATOM 668 C CA . LEU A 1 82 ? -25.715 3.674 5.933 1.00 58.69 82 LEU A CA 1
ATOM 669 C C . LEU A 1 82 ? -27.016 4.100 6.624 1.00 58.69 82 LEU A C 1
ATOM 671 O O . LEU A 1 82 ? -28.104 3.873 6.083 1.00 58.69 82 LEU A O 1
ATOM 675 N N . LEU A 1 83 ? -26.932 4.718 7.804 1.00 57.69 83 LEU A N 1
ATOM 676 C CA . LEU A 1 83 ? -28.104 5.258 8.480 1.00 57.69 83 LEU A CA 1
ATOM 677 C C . LEU A 1 83 ? -28.541 6.550 7.771 1.00 57.69 83 LEU A C 1
ATOM 679 O O . LEU A 1 83 ? -27.759 7.500 7.702 1.00 57.69 83 LEU A O 1
ATOM 683 N N . PRO A 1 84 ? -29.783 6.642 7.251 1.00 59.31 84 PRO A N 1
ATOM 684 C CA . PRO A 1 84 ? -30.286 7.913 6.752 1.00 59.31 84 PRO A CA 1
ATOM 685 C C . PRO A 1 84 ? -30.203 8.933 7.889 1.00 59.31 84 PRO A C 1
ATOM 687 O O . PRO A 1 84 ? -30.690 8.658 8.989 1.00 59.31 84 PRO A O 1
ATOM 690 N N . ALA A 1 85 ? -29.581 10.090 7.621 1.00 66.19 85 ALA A N 1
ATOM 691 C CA . ALA A 1 85 ? -29.615 11.244 8.514 1.00 66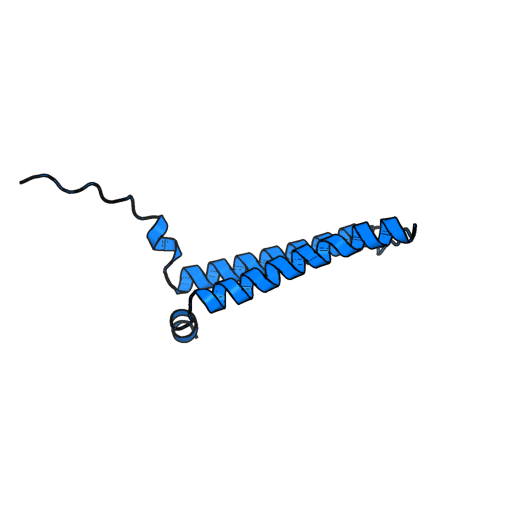.19 85 ALA A CA 1
ATOM 692 C C . ALA A 1 85 ? -31.065 11.412 8.971 1.00 66.19 85 ALA A C 1
ATOM 694 O O . ALA A 1 85 ? -31.960 11.603 8.147 1.00 66.19 85 ALA A O 1
ATOM 695 N N . THR A 1 86 ? -31.300 11.173 10.256 1.00 64.31 86 THR A N 1
ATOM 696 C CA . THR A 1 86 ? -32.623 10.924 10.822 1.00 64.31 86 THR A CA 1
ATOM 697 C C . THR A 1 86 ? -33.641 11.946 10.319 1.00 64.31 86 THR A C 1
ATOM 699 O O . THR A 1 86 ? -33.447 13.152 10.462 1.00 64.31 86 THR A O 1
ATOM 702 N N . ALA A 1 87 ? -34.763 11.482 9.759 1.00 62.34 87 ALA A N 1
ATOM 703 C CA . ALA A 1 87 ? -35.950 12.324 9.756 1.00 62.34 87 ALA A CA 1
ATOM 704 C C . ALA A 1 87 ? -36.331 12.513 11.235 1.00 62.34 87 ALA A C 1
ATOM 706 O O . ALA A 1 87 ? -36.572 11.509 11.915 1.00 62.34 87 ALA A O 1
ATOM 707 N N . PRO A 1 88 ? -36.337 13.742 11.781 1.00 59.66 88 PRO A N 1
ATOM 708 C CA . PRO A 1 88 ? -36.854 13.947 13.119 1.00 59.66 88 PRO A CA 1
ATOM 709 C C . PRO A 1 88 ? -38.320 13.516 13.100 1.00 59.66 88 PRO A C 1
ATOM 711 O O . PRO A 1 88 ? -39.093 13.977 12.260 1.00 59.66 88 PRO A O 1
ATOM 714 N N . LEU A 1 89 ? -38.707 12.623 14.011 1.00 64.75 89 LEU A N 1
ATOM 715 C CA . LEU A 1 89 ? -40.115 12.384 14.310 1.00 64.75 89 LEU A CA 1
ATOM 716 C C . LEU A 1 89 ? -40.660 13.661 14.967 1.00 64.75 89 LEU A C 1
ATOM 718 O O . LEU A 1 89 ? -40.735 13.766 16.187 1.00 64.75 89 LEU A O 1
ATOM 722 N N . SER A 1 90 ? -40.976 14.675 14.159 1.00 70.56 90 SER A N 1
ATOM 723 C CA . SER A 1 90 ? -41.916 15.711 14.564 1.00 70.56 90 SER A CA 1
ATOM 724 C C . SER A 1 90 ? -43.307 15.108 14.421 1.00 70.56 90 SER A C 1
ATOM 726 O O . SER A 1 90 ? -43.789 14.928 13.301 1.00 70.56 90 SER A O 1
ATOM 728 N N . GLY A 1 91 ? -43.937 14.763 15.535 1.00 63.81 91 GLY A N 1
ATOM 729 C CA . GLY A 1 91 ? -45.303 14.265 15.503 1.00 63.81 91 GLY A CA 1
ATOM 730 C C . GLY A 1 91 ? -45.758 13.701 16.835 1.00 63.81 91 GLY A C 1
ATOM 731 O O . GLY A 1 91 ? -45.734 12.489 16.991 1.00 63.81 91 GLY A O 1
ATOM 732 N N . GLU A 1 92 ? -46.187 14.630 17.696 1.00 44.28 92 GLU A N 1
ATOM 733 C CA . GLU A 1 92 ? -47.209 14.490 18.757 1.0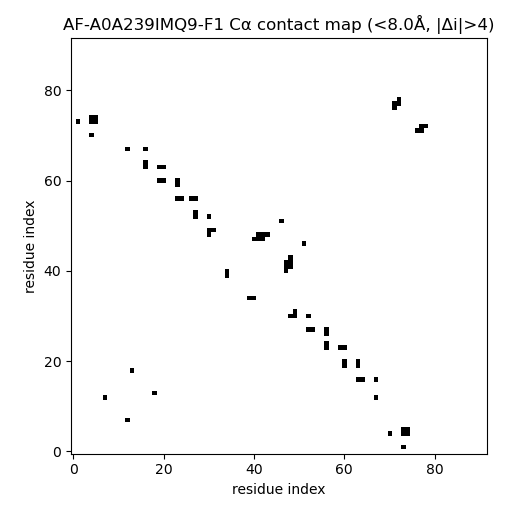0 44.28 92 GLU A CA 1
ATOM 734 C C . GLU A 1 92 ? -46.869 13.707 20.038 1.00 44.28 92 GLU A C 1
ATOM 736 O O . GLU A 1 92 ? -46.605 12.487 19.999 1.00 44.28 92 GLU A O 1
#

Solvent-accessible surface area (backbone atoms only — not comparable to full-atom values): 5450 Å² total; per-residue (Å²): 110,70,67,59,63,54,71,52,57,66,68,58,54,49,49,52,48,48,47,53,46,53,50,39,56,57,55,59,48,46,46,62,52,48,35,67,76,64,72,60,87,58,64,55,98,86,4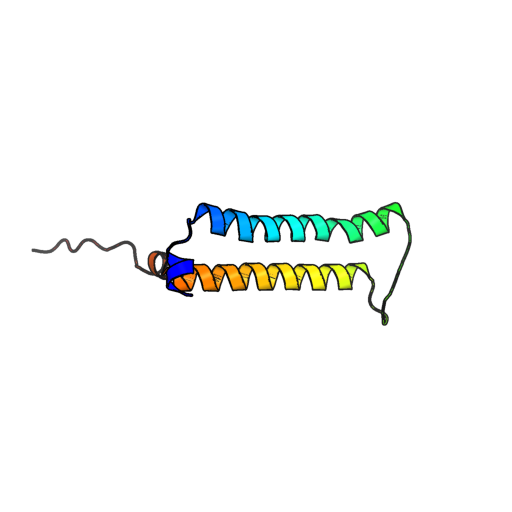0,50,45,51,58,55,52,43,51,53,34,51,50,53,44,50,51,43,52,52,51,49,52,54,54,35,52,75,57,51,62,62,58,68,78,68,55,73,82,72,78,76,87,81,75,134

Sequence (92 aa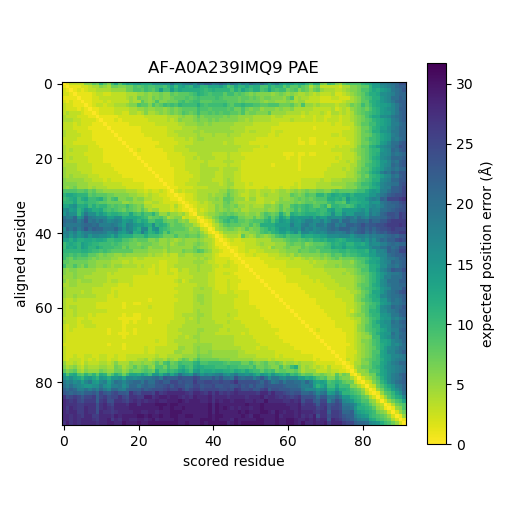):
MKEYIRGLERRTITTFFGGIYALALLFALFPPLYMWGSGIRFEILGIPFAIMYWLINGLVLGFTLWGLYIVEDIRGELDEDLLPATAPLSGE

Radius of gyration: 20.79 Å; Cα contacts (8 Å, |Δi|>4): 41; chains: 1; bounding box: 65×30×44 Å

Organism: NCBI:txid398843

Mean predicted aligned error: 8.54 Å

Secondary structure (DSSP, 8-state):
-HHHHHTS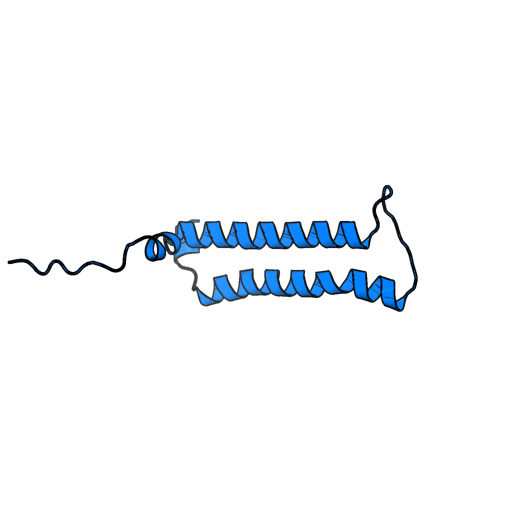-HHHHHHHHHHHHHHHHHHHTHHHHHHHHH----EETTEEHHHHHHHHHHHHHHHHHHHHHHHHHHHTTTTTTTS--PPP----

pLDDT: mean 85.78, std 12.19, range [44.28, 98.19]